Protein AF-A0A3B9X3R6-F1 (afdb_monomer_lite)

Sequence (115 aa):
ALGVSKVVLGFDLMKVLMPLYLLGIVLTVLSTEEFVNVGWDSAGVTTGPVTVPLVLAMGLGFGNALGSTEGFGILATASICPIVAVLSLGLYVQFRVRQEERRTAREFALEGEIT

pLDDT: mean 78.68, std 11.72, range [43.38, 91.0]

Radius of gyration: 20.92 Å; chains: 1; bounding box: 48×24×65 Å

Structure (mmCIF, N/CA/C/O backbone):
data_AF-A0A3B9X3R6-F1
#
_entry.id   AF-A0A3B9X3R6-F1
#
loop_
_atom_site.group_PDB
_atom_site.id
_atom_site.type_symbol
_atom_site.label_atom_id
_atom_site.label_alt_id
_atom_site.label_comp_id
_atom_site.label_asym_id
_atom_site.label_entity_id
_atom_site.label_seq_id
_atom_site.pdbx_PDB_ins_code
_atom_site.Cartn_x
_atom_site.Cartn_y
_atom_site.Cartn_z
_atom_site.occupancy
_atom_site.B_iso_or_equiv
_atom_site.auth_seq_id
_atom_site.auth_comp_id
_atom_site.auth_asym_id
_atom_site.auth_atom_id
_atom_site.pdbx_PDB_model_num
ATOM 1 N N . ALA A 1 1 ? -16.424 14.982 4.483 1.00 43.38 1 ALA A N 1
ATOM 2 C CA . ALA A 1 1 ? -17.854 14.732 4.773 1.00 43.38 1 ALA A CA 1
ATOM 3 C C . ALA A 1 1 ? -18.298 13.324 4.352 1.00 43.38 1 ALA A C 1
ATOM 5 O O . ALA A 1 1 ? -18.714 12.573 5.216 1.00 43.38 1 ALA A O 1
ATOM 6 N N . LEU A 1 2 ? -18.125 12.913 3.085 1.00 49.97 2 LEU A N 1
ATOM 7 C CA . LEU A 1 2 ? -18.597 11.610 2.568 1.00 49.97 2 LEU A CA 1
ATOM 8 C C . LEU A 1 2 ? -18.074 10.354 3.303 1.00 49.97 2 LEU A C 1
ATOM 10 O O . LEU A 1 2 ? -18.803 9.373 3.405 1.00 49.97 2 LEU A O 1
ATOM 14 N N . GLY A 1 3 ? -16.843 10.373 3.828 1.00 47.53 3 GLY A N 1
ATOM 15 C CA . GLY A 1 3 ? -16.240 9.210 4.498 1.00 47.53 3 GLY A CA 1
ATOM 16 C C . GLY A 1 3 ? -16.889 8.846 5.839 1.00 47.53 3 GLY A C 1
ATOM 17 O O . GLY A 1 3 ? -17.163 7.679 6.089 1.00 47.53 3 GLY A O 1
ATOM 18 N N . VAL A 1 4 ? -17.207 9.840 6.674 1.00 50.53 4 VAL A N 1
ATOM 19 C CA . VAL A 1 4 ? -17.820 9.623 8.001 1.00 50.53 4 VAL A CA 1
ATOM 20 C C . VAL A 1 4 ? -19.307 9.293 7.867 1.00 50.53 4 VAL A C 1
ATOM 22 O O . VAL A 1 4 ? -19.820 8.421 8.561 1.00 50.53 4 VAL A O 1
ATOM 25 N N . SER A 1 5 ? -19.991 9.917 6.903 1.00 52.47 5 SER A N 1
ATOM 26 C CA . SER A 1 5 ? -21.415 9.677 6.649 1.00 52.47 5 SER A CA 1
ATOM 27 C C . SER A 1 5 ? -21.721 8.250 6.174 1.00 52.47 5 SER A C 1
ATOM 29 O O . SER A 1 5 ? -22.846 7.792 6.343 1.00 52.47 5 SER A O 1
ATOM 31 N N . LYS A 1 6 ? -20.741 7.524 5.613 1.00 51.19 6 LYS A N 1
ATOM 32 C CA . LYS A 1 6 ? -20.927 6.140 5.140 1.00 51.19 6 LYS A CA 1
ATOM 33 C C . LYS A 1 6 ? -20.739 5.086 6.241 1.00 51.19 6 LYS A C 1
ATOM 35 O O . LYS A 1 6 ? -21.345 4.024 6.161 1.00 51.19 6 LYS A O 1
ATOM 40 N N . VAL A 1 7 ? -19.952 5.398 7.274 1.00 53.59 7 VAL A N 1
ATOM 41 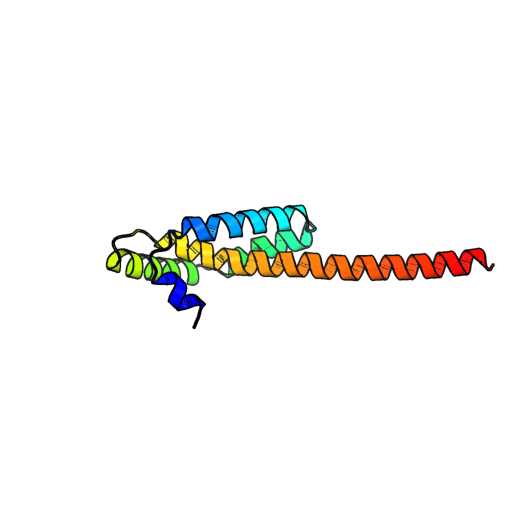C CA . VAL A 1 7 ? -19.683 4.521 8.434 1.00 53.59 7 VAL A CA 1
ATOM 42 C C . VAL A 1 7 ? -20.896 4.427 9.371 1.00 53.59 7 VAL A C 1
ATOM 44 O O . VAL A 1 7 ? -21.108 3.406 10.009 1.00 53.59 7 VAL A O 1
ATOM 47 N N . VAL A 1 8 ? -21.747 5.457 9.401 1.00 55.09 8 VAL A N 1
ATOM 48 C CA . VAL A 1 8 ? -22.922 5.535 10.293 1.00 55.09 8 VAL A CA 1
ATOM 49 C C . VAL A 1 8 ? -24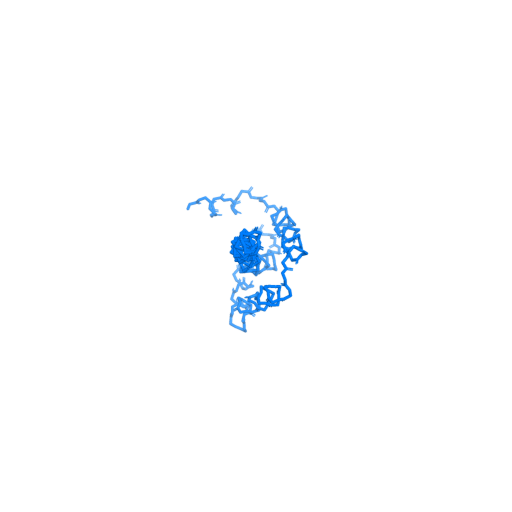.155 4.784 9.745 1.00 55.09 8 VAL A C 1
ATOM 51 O O . VAL A 1 8 ? -25.088 4.509 10.489 1.00 55.09 8 VAL A O 1
ATOM 54 N N . LEU A 1 9 ? -24.172 4.395 8.463 1.00 53.88 9 LEU A N 1
ATOM 55 C CA . LEU A 1 9 ? -25.357 3.831 7.788 1.00 53.88 9 LEU A CA 1
ATOM 56 C C . LEU A 1 9 ? -25.524 2.295 7.900 1.00 53.88 9 LEU A C 1
ATOM 58 O O . LEU A 1 9 ? -26.329 1.724 7.169 1.00 53.88 9 LEU A O 1
ATOM 62 N N . GLY A 1 10 ? -24.805 1.610 8.797 1.00 50.28 10 GLY A N 1
ATOM 63 C CA . GLY A 1 10 ? -24.997 0.165 9.027 1.00 50.28 10 GLY A CA 1
ATOM 64 C C . GLY A 1 10 ? -24.404 -0.733 7.935 1.00 50.28 10 GLY A C 1
ATOM 65 O O . GLY A 1 10 ? -24.981 -1.760 7.575 1.00 50.28 10 GLY A O 1
ATOM 66 N N . PHE A 1 11 ? -23.266 -0.334 7.364 1.00 56.16 11 PHE A N 1
ATOM 67 C CA . PHE A 1 11 ? -22.557 -1.157 6.390 1.00 56.16 11 PHE A CA 1
ATOM 68 C C . PHE A 1 11 ? -21.714 -2.213 7.106 1.00 56.16 11 PHE A C 1
ATOM 70 O O . PHE A 1 11 ? -20.819 -1.873 7.870 1.00 56.16 11 PHE A O 1
ATOM 77 N N . ASP A 1 12 ? -21.981 -3.483 6.808 1.00 67.06 12 ASP A N 1
ATOM 78 C CA . ASP A 1 12 ? -21.111 -4.596 7.179 1.00 67.06 12 ASP A CA 1
ATOM 79 C C . ASP A 1 12 ? -19.709 -4.331 6.615 1.00 67.06 12 ASP A C 1
ATOM 81 O O . ASP A 1 12 ? -19.520 -4.253 5.392 1.00 67.06 12 ASP A O 1
ATOM 85 N N . LEU A 1 13 ? -18.741 -4.121 7.506 1.00 67.62 13 LEU A N 1
ATOM 86 C CA . LEU A 1 13 ? -17.394 -3.701 7.147 1.00 67.62 13 LEU A CA 1
ATOM 87 C C . LEU A 1 13 ? -16.721 -4.702 6.195 1.00 67.62 13 LEU A C 1
ATOM 89 O O . LEU A 1 13 ? -15.922 -4.308 5.339 1.00 67.62 13 LEU A O 1
ATOM 93 N N . MET A 1 14 ? -17.127 -5.977 6.252 1.00 69.00 14 MET A N 1
ATOM 94 C CA . MET A 1 14 ? -16.665 -7.013 5.328 1.00 69.00 14 MET A CA 1
ATOM 95 C C . MET A 1 14 ? -17.009 -6.710 3.870 1.00 69.00 14 MET A C 1
ATOM 97 O O . MET A 1 14 ? -16.212 -7.017 2.985 1.00 69.00 14 MET A O 1
ATOM 101 N N . LYS A 1 15 ? -18.134 -6.039 3.591 1.00 75.56 15 LYS A N 1
ATOM 102 C CA . LYS A 1 15 ? -18.520 -5.655 2.219 1.00 75.56 15 LYS A CA 1
ATOM 103 C C . LYS A 1 15 ? -17.616 -4.577 1.626 1.00 75.56 15 LYS A C 1
ATOM 105 O O . LYS A 1 15 ? -17.564 -4.441 0.407 1.00 75.56 15 LYS A O 1
ATOM 110 N N . VAL A 1 16 ? -16.926 -3.806 2.465 1.00 76.31 16 VAL A N 1
ATOM 111 C CA . VAL A 1 16 ? -15.954 -2.787 2.037 1.00 76.31 16 VAL A CA 1
ATOM 112 C C . VAL A 1 16 ? -14.553 -3.384 1.964 1.00 76.31 16 VAL A C 1
ATOM 114 O O . VAL A 1 16 ? -13.830 -3.135 1.001 1.00 76.31 16 VAL A O 1
ATOM 117 N N . LEU A 1 17 ? -14.189 -4.214 2.942 1.00 78.06 17 LEU A N 1
ATOM 118 C CA . LEU A 1 17 ? -12.887 -4.870 2.984 1.00 78.06 17 LEU A CA 1
ATOM 119 C C . LEU A 1 17 ? -12.672 -5.835 1.815 1.00 78.06 17 LEU A C 1
ATOM 121 O O . LEU A 1 17 ? -11.625 -5.784 1.175 1.00 78.06 17 LEU A O 1
ATOM 125 N N . MET A 1 18 ? -13.661 -6.683 1.521 1.00 82.31 18 MET A N 1
ATOM 126 C CA . MET A 1 18 ? -13.590 -7.686 0.452 1.00 82.31 18 MET A CA 1
ATOM 127 C C . MET A 1 18 ? -13.125 -7.111 -0.897 1.00 82.31 18 MET A C 1
ATOM 129 O O . MET A 1 18 ? -12.108 -7.576 -1.413 1.00 82.31 18 MET A O 1
ATOM 133 N N . PRO A 1 19 ? -13.793 -6.096 -1.483 1.00 85.88 19 PRO A N 1
ATOM 134 C CA . PRO A 1 19 ? -13.369 -5.550 -2.771 1.00 85.88 19 PRO A CA 1
ATOM 135 C C . PRO A 1 19 ? -12.016 -4.830 -2.703 1.00 85.88 19 PRO A C 1
ATOM 137 O O . PRO A 1 19 ? -11.276 -4.858 -3.682 1.00 85.88 19 PRO A O 1
ATOM 140 N N . LEU A 1 20 ? -11.662 -4.215 -1.569 1.00 85.06 20 LEU A N 1
ATOM 141 C CA . LEU A 1 20 ? -10.373 -3.535 -1.398 1.00 85.06 20 LEU A CA 1
ATOM 142 C C . LEU A 1 20 ? -9.201 -4.520 -1.344 1.00 85.06 20 LEU A C 1
ATOM 144 O O . LEU A 1 20 ? -8.184 -4.294 -1.997 1.00 85.06 20 LEU A O 1
ATOM 148 N N . TYR A 1 21 ? -9.350 -5.630 -0.621 1.00 85.38 21 TYR A N 1
ATOM 149 C CA . TYR A 1 21 ? -8.341 -6.690 -0.594 1.00 85.38 21 TYR A CA 1
ATOM 150 C C . TYR A 1 21 ? -8.241 -7.412 -1.937 1.00 85.38 21 TYR A C 1
ATOM 152 O O . TYR A 1 21 ? -7.134 -7.685 -2.397 1.00 85.38 21 TYR A O 1
ATOM 160 N N . LEU A 1 22 ? -9.372 -7.655 -2.609 1.00 89.50 22 LEU A N 1
ATOM 161 C CA . LEU A 1 22 ? -9.373 -8.209 -3.964 1.00 89.50 22 LEU A CA 1
ATOM 162 C C . LEU A 1 22 ? -8.605 -7.295 -4.932 1.00 89.50 22 LEU A C 1
ATOM 164 O O . LEU A 1 22 ? -7.756 -7.767 -5.685 1.00 89.50 22 LEU A O 1
ATOM 168 N N . LEU A 1 23 ? -8.858 -5.983 -4.871 1.00 88.25 23 LEU A N 1
ATOM 169 C CA . LEU A 1 23 ? -8.125 -4.989 -5.652 1.00 88.25 23 LEU A CA 1
ATOM 170 C C . LEU A 1 23 ? -6.627 -5.013 -5.321 1.00 88.25 23 LEU A C 1
ATOM 172 O O . LEU A 1 23 ? -5.812 -5.017 -6.238 1.00 88.25 23 LEU A O 1
ATOM 176 N N . GLY A 1 24 ? -6.259 -5.080 -4.040 1.00 88.19 24 GLY A N 1
ATOM 177 C CA . GLY A 1 24 ? -4.863 -5.189 -3.607 1.00 88.19 24 GLY A CA 1
ATOM 178 C C . GLY A 1 24 ? -4.154 -6.419 -4.182 1.00 88.19 24 GLY A C 1
ATOM 179 O O . GLY A 1 24 ? -3.034 -6.302 -4.680 1.00 88.19 24 GLY A O 1
ATOM 180 N N . ILE A 1 25 ? -4.817 -7.580 -4.199 1.00 90.12 25 ILE A N 1
ATOM 181 C CA . ILE A 1 25 ? -4.283 -8.810 -4.808 1.00 90.12 25 ILE A CA 1
ATOM 182 C C . ILE A 1 25 ? -4.110 -8.636 -6.321 1.00 90.12 25 ILE A C 1
ATOM 184 O O . ILE A 1 25 ? -3.053 -8.961 -6.856 1.00 90.12 25 ILE A O 1
ATOM 188 N N . VAL A 1 26 ? -5.106 -8.079 -7.016 1.00 91.00 26 VAL A N 1
ATOM 189 C CA . VAL A 1 26 ? -5.011 -7.826 -8.464 1.00 91.00 26 VAL A CA 1
ATOM 190 C C . VAL A 1 26 ? -3.855 -6.874 -8.779 1.00 91.00 26 VAL A C 1
ATOM 192 O O . VAL A 1 26 ? -3.047 -7.161 -9.658 1.00 91.00 26 VAL A O 1
ATOM 195 N N . LEU A 1 27 ? -3.724 -5.773 -8.034 1.00 87.31 27 LEU A N 1
ATOM 196 C CA . LEU A 1 27 ? -2.624 -4.820 -8.203 1.00 87.31 27 LEU A CA 1
ATOM 197 C C . LEU A 1 27 ? -1.257 -5.443 -7.882 1.00 87.31 27 LEU A C 1
ATOM 199 O O . LEU A 1 27 ? -0.268 -5.087 -8.520 1.00 87.31 27 LEU A O 1
ATOM 203 N N . THR A 1 28 ? -1.210 -6.383 -6.933 1.00 89.69 28 THR A N 1
ATOM 204 C CA . THR A 1 28 ? 0.001 -7.140 -6.586 1.00 89.69 28 THR A CA 1
ATOM 205 C C . THR A 1 28 ? 0.455 -8.008 -7.757 1.00 89.69 28 THR A C 1
ATOM 207 O O . THR A 1 28 ? 1.618 -7.946 -8.132 1.00 89.69 28 THR A O 1
ATOM 210 N N . VAL A 1 29 ? -0.460 -8.755 -8.387 1.00 88.44 29 VAL A N 1
ATOM 211 C CA . VAL A 1 29 ? -0.142 -9.607 -9.552 1.00 88.44 29 VAL A CA 1
ATOM 212 C C . VAL A 1 29 ? 0.313 -8.782 -10.763 1.00 88.44 29 VAL A C 1
ATOM 214 O O . VAL A 1 29 ? 1.087 -9.266 -11.584 1.00 88.44 29 VAL A O 1
ATOM 217 N N . LEU A 1 30 ? -0.155 -7.537 -10.883 1.00 87.62 30 LEU A N 1
ATOM 218 C CA . LEU A 1 30 ? 0.224 -6.637 -11.975 1.00 87.62 30 LEU A CA 1
ATOM 219 C C . LEU A 1 30 ? 1.521 -5.849 -11.705 1.00 87.62 30 LEU A C 1
ATOM 221 O O . LEU A 1 30 ? 2.099 -5.313 -12.649 1.00 87.62 30 LEU A O 1
ATOM 225 N N . SER A 1 31 ? 1.962 -5.743 -10.448 1.00 88.75 31 SER A N 1
ATOM 226 C CA . SER A 1 31 ? 3.142 -4.961 -10.041 1.00 88.75 31 SER A CA 1
ATOM 227 C C . SER A 1 31 ? 4.435 -5.784 -10.059 1.00 88.75 31 SER A C 1
ATOM 229 O O . SER A 1 31 ? 4.414 -7.010 -10.047 1.00 88.75 31 SER A O 1
ATOM 231 N N . THR A 1 32 ? 5.591 -5.109 -10.070 1.00 87.38 32 THR A N 1
ATOM 232 C CA . THR A 1 32 ? 6.905 -5.758 -9.880 1.00 87.38 32 THR A CA 1
ATOM 233 C C . THR A 1 32 ? 7.180 -6.037 -8.410 1.00 87.38 32 THR A C 1
ATOM 235 O O . THR A 1 32 ? 6.661 -5.347 -7.532 1.00 87.38 32 THR A O 1
ATOM 238 N N . GLU A 1 33 ? 8.069 -7.001 -8.153 1.00 87.06 33 GLU A N 1
ATOM 239 C CA . GLU A 1 33 ? 8.483 -7.414 -6.806 1.00 87.06 33 GLU A CA 1
ATOM 240 C C . GLU A 1 33 ? 8.929 -6.245 -5.915 1.00 87.06 33 GLU A C 1
ATOM 242 O O . GLU A 1 33 ? 8.595 -6.224 -4.734 1.00 87.06 33 GLU A O 1
ATOM 247 N N . GLU A 1 34 ? 9.608 -5.234 -6.468 1.00 86.38 34 GLU A N 1
ATOM 248 C CA . GLU A 1 34 ? 10.006 -4.036 -5.716 1.00 86.38 34 GLU A CA 1
ATOM 249 C C . GLU A 1 34 ? 8.799 -3.287 -5.133 1.00 86.38 34 GLU A C 1
ATOM 251 O O . GLU A 1 34 ? 8.744 -3.032 -3.931 1.00 86.38 34 GLU A O 1
ATOM 256 N N . PHE A 1 35 ? 7.792 -2.975 -5.955 1.00 86.94 35 PHE A N 1
ATOM 257 C CA . PHE A 1 35 ? 6.603 -2.249 -5.496 1.00 86.94 35 PHE A CA 1
ATOM 258 C C . PHE A 1 35 ? 5.694 -3.107 -4.619 1.00 86.94 35 PHE A C 1
ATOM 260 O O . PHE A 1 35 ? 5.042 -2.577 -3.720 1.00 86.94 35 PHE A O 1
ATOM 267 N N . VAL A 1 36 ? 5.670 -4.421 -4.849 1.00 89.25 36 VAL A N 1
ATOM 268 C CA . VAL A 1 36 ? 4.967 -5.369 -3.980 1.00 89.25 36 VAL A CA 1
ATOM 269 C C . VAL A 1 36 ? 5.595 -5.368 -2.588 1.00 89.25 36 VAL A C 1
ATOM 271 O O . VAL A 1 36 ? 4.885 -5.134 -1.611 1.00 89.25 36 VAL A O 1
ATOM 274 N N . ASN A 1 37 ? 6.915 -5.535 -2.484 1.00 87.81 37 ASN A N 1
ATOM 275 C CA . ASN A 1 37 ? 7.611 -5.542 -1.196 1.00 87.81 37 ASN A CA 1
ATOM 276 C C . ASN A 1 37 ? 7.439 -4.218 -0.445 1.00 87.81 37 ASN A C 1
ATOM 278 O O . ASN A 1 37 ? 7.090 -4.231 0.732 1.00 87.81 37 ASN A O 1
ATOM 282 N N . VAL A 1 38 ? 7.588 -3.077 -1.127 1.00 87.38 38 VAL A N 1
ATOM 283 C CA . VAL A 1 38 ? 7.378 -1.757 -0.504 1.00 87.38 38 VAL A CA 1
ATOM 284 C C . VAL A 1 38 ? 5.916 -1.566 -0.086 1.00 87.38 38 VAL A C 1
ATOM 286 O O . VAL A 1 38 ? 5.641 -1.029 0.986 1.00 87.38 38 VAL A O 1
ATOM 289 N N . GLY A 1 39 ? 4.959 -2.018 -0.901 1.00 86.56 39 GLY A N 1
ATOM 290 C CA . GLY A 1 39 ? 3.534 -1.877 -0.610 1.00 86.56 39 GLY A CA 1
ATOM 291 C C . GLY A 1 39 ? 3.111 -2.653 0.630 1.00 86.56 39 GLY A C 1
ATOM 292 O O . GLY A 1 39 ? 2.457 -2.093 1.510 1.00 86.56 39 GLY A O 1
ATOM 293 N N . TRP A 1 40 ? 3.531 -3.911 0.746 1.00 86.38 40 TRP A N 1
ATOM 294 C CA . TRP A 1 40 ? 3.183 -4.749 1.894 1.00 86.38 40 TRP A CA 1
ATOM 295 C C . TRP A 1 40 ? 3.980 -4.403 3.160 1.00 86.38 40 TRP A C 1
ATOM 297 O O . TRP A 1 40 ? 3.413 -4.471 4.250 1.00 86.38 40 TRP A O 1
ATOM 307 N N . ASP A 1 41 ? 5.224 -3.932 3.043 1.00 86.69 41 ASP A N 1
ATOM 308 C CA . ASP A 1 41 ? 5.994 -3.413 4.186 1.00 86.69 41 ASP A CA 1
ATOM 309 C C . ASP A 1 41 ? 5.399 -2.095 4.724 1.00 86.69 41 ASP A C 1
ATOM 311 O O . ASP A 1 41 ? 5.286 -1.883 5.935 1.00 86.69 41 ASP A O 1
ATOM 315 N N . SER A 1 42 ? 4.875 -1.242 3.832 1.00 82.75 42 SER A N 1
ATOM 316 C CA . SER A 1 42 ? 4.211 0.013 4.221 1.00 82.75 42 SER A CA 1
ATOM 317 C C . SER A 1 42 ? 2.936 -0.195 5.051 1.00 82.75 42 SER A C 1
ATOM 319 O O . SER A 1 42 ? 2.576 0.662 5.864 1.00 82.75 42 SER A O 1
ATOM 321 N N . ALA A 1 43 ? 2.280 -1.353 4.916 1.00 79.50 43 ALA A N 1
ATOM 322 C CA . ALA A 1 43 ? 1.170 -1.736 5.785 1.00 79.50 43 ALA A CA 1
ATOM 323 C C . ALA A 1 43 ? 1.633 -1.864 7.246 1.00 79.50 43 ALA A C 1
ATOM 325 O O . ALA A 1 43 ? 0.958 -1.370 8.153 1.00 79.50 43 ALA A O 1
ATOM 326 N N . GLY A 1 44 ? 2.825 -2.435 7.456 1.00 69.62 44 GLY A N 1
ATOM 327 C CA . GLY A 1 44 ? 3.468 -2.594 8.761 1.00 69.62 44 GLY A CA 1
ATOM 328 C C . GLY A 1 44 ? 3.750 -1.264 9.465 1.00 69.62 44 GLY A C 1
ATOM 329 O O . GLY A 1 44 ? 3.562 -1.152 10.677 1.00 69.62 44 GLY A O 1
ATOM 330 N N . VAL A 1 45 ? 4.103 -0.222 8.702 1.00 70.94 45 VAL A N 1
ATOM 331 C CA . VAL A 1 45 ? 4.336 1.142 9.220 1.00 70.94 45 VAL A CA 1
ATOM 332 C C . VAL A 1 45 ? 3.057 1.744 9.812 1.00 70.94 45 VAL A C 1
ATOM 334 O O . VAL A 1 45 ? 3.100 2.446 10.825 1.00 70.94 45 VAL A O 1
ATOM 337 N N . THR A 1 46 ? 1.895 1.429 9.232 1.00 67.44 46 THR A N 1
ATOM 338 C CA . THR A 1 46 ? 0.598 1.865 9.780 1.00 67.44 46 THR A CA 1
ATOM 339 C C . THR A 1 46 ? 0.141 1.042 10.982 1.00 67.44 46 THR A C 1
ATOM 341 O O . THR A 1 46 ? -0.611 1.550 11.814 1.00 67.44 46 THR A O 1
ATOM 344 N N . THR A 1 47 ? 0.659 -0.178 11.141 1.00 73.12 47 THR A N 1
ATOM 345 C CA . THR A 1 47 ? 0.402 -1.076 12.276 1.00 73.12 47 THR A CA 1
ATOM 346 C C . THR A 1 47 ? 1.584 -1.123 13.246 1.00 73.12 47 THR A C 1
ATOM 348 O O . THR A 1 47 ? 2.000 -2.189 13.699 1.00 73.12 47 THR A O 1
ATOM 351 N N . GLY A 1 48 ? 2.134 0.042 13.583 1.00 76.19 48 GLY A N 1
ATOM 352 C CA . GLY A 1 48 ? 3.191 0.145 14.581 1.00 76.19 48 GLY A CA 1
ATOM 353 C C . GLY A 1 48 ? 2.732 -0.263 15.993 1.00 76.19 48 GLY A C 1
ATOM 354 O O . GLY A 1 48 ? 1.530 -0.296 16.283 1.00 76.19 48 GLY A O 1
ATOM 355 N N . PRO A 1 49 ? 3.681 -0.497 16.920 1.00 78.62 49 PRO A N 1
ATOM 356 C CA . PRO A 1 49 ? 3.394 -0.900 18.303 1.00 78.62 49 PRO A CA 1
ATOM 357 C C . PRO A 1 49 ? 2.532 0.108 19.082 1.00 78.62 49 PRO A C 1
ATOM 359 O O . PRO A 1 49 ? 1.934 -0.251 20.090 1.00 78.62 49 PRO A O 1
ATOM 362 N N . VAL A 1 50 ? 2.439 1.357 18.611 1.00 82.25 50 VAL A N 1
ATOM 363 C CA . VAL A 1 50 ? 1.582 2.408 19.186 1.00 82.25 50 VAL A CA 1
ATOM 364 C C . VAL A 1 50 ? 0.234 2.508 18.463 1.00 82.25 50 VAL A C 1
ATOM 366 O O . VAL A 1 50 ? -0.806 2.681 19.097 1.00 82.25 50 VAL A O 1
ATOM 369 N N . THR A 1 51 ? 0.228 2.385 17.136 1.00 82.06 51 THR A N 1
ATOM 370 C CA . THR A 1 51 ? -0.960 2.600 16.302 1.00 82.06 51 THR A CA 1
ATOM 371 C C . THR A 1 51 ? -1.951 1.443 16.395 1.00 82.06 51 THR A C 1
ATOM 373 O O . THR A 1 51 ? -3.155 1.683 16.419 1.00 82.06 51 THR A O 1
ATOM 376 N N . VAL A 1 52 ? -1.473 0.197 16.513 1.00 85.00 52 VAL A N 1
ATOM 377 C CA . VAL A 1 52 ? -2.349 -0.986 16.611 1.00 85.00 52 VAL A CA 1
ATOM 378 C C . VAL A 1 52 ? -3.201 -0.968 17.882 1.00 85.00 52 VAL A C 1
ATOM 380 O O . VAL A 1 52 ? -4.424 -1.061 17.750 1.00 85.00 52 VAL A O 1
ATOM 383 N N . PRO A 1 53 ? -2.637 -0.795 19.099 1.00 85.81 53 PRO A N 1
ATOM 384 C CA . PRO A 1 53 ? -3.449 -0.730 20.313 1.00 85.81 53 PRO A CA 1
ATOM 385 C C . PRO A 1 53 ? -4.430 0.440 20.295 1.00 85.81 53 PRO A C 1
ATOM 387 O O . PRO A 1 53 ? -5.564 0.284 20.736 1.00 85.81 53 PRO A O 1
ATOM 390 N N . LEU A 1 54 ? -4.023 1.593 19.751 1.00 85.25 54 LEU A N 1
ATOM 391 C CA . LEU A 1 54 ? -4.879 2.773 19.648 1.00 85.25 54 LEU A CA 1
ATOM 392 C C . LEU A 1 54 ? -6.088 2.521 18.736 1.00 85.25 54 LEU A C 1
ATOM 394 O O . LEU A 1 54 ? -7.224 2.739 19.151 1.00 85.25 54 LEU A O 1
ATOM 398 N N . VAL A 1 55 ? -5.859 2.027 17.515 1.00 82.62 55 VAL A N 1
ATOM 399 C CA . VAL A 1 55 ? -6.930 1.754 16.542 1.00 82.62 55 VAL A CA 1
ATOM 400 C C . VAL A 1 55 ? -7.847 0.633 17.032 1.00 82.62 55 VAL A C 1
ATOM 402 O O . VAL A 1 55 ? -9.068 0.749 16.911 1.00 82.62 55 VAL A O 1
ATOM 405 N N . LEU A 1 56 ? -7.291 -0.412 17.651 1.00 84.62 56 LEU A N 1
ATOM 406 C CA . LEU A 1 56 ? -8.084 -1.473 18.273 1.00 84.62 56 LEU A CA 1
ATOM 407 C C . LEU A 1 56 ? -8.915 -0.949 19.445 1.00 84.62 56 LEU A C 1
ATOM 409 O O . LEU A 1 56 ? -10.100 -1.260 19.509 1.00 84.62 56 LEU A O 1
ATOM 413 N N . ALA A 1 57 ? -8.346 -0.134 20.338 1.00 86.81 57 ALA A N 1
ATOM 414 C CA . ALA A 1 57 ? -9.078 0.461 21.458 1.00 86.81 57 ALA A CA 1
ATOM 415 C C . ALA A 1 57 ? -10.223 1.360 20.971 1.00 86.81 57 ALA A C 1
ATOM 417 O O . ALA A 1 57 ? -11.332 1.291 21.500 1.00 86.81 57 ALA A O 1
ATOM 418 N N . MET A 1 58 ? -9.988 2.149 19.919 1.00 81.31 58 MET A N 1
ATOM 419 C CA . MET A 1 58 ? -11.029 2.950 19.271 1.00 81.31 58 MET A CA 1
ATOM 420 C C . MET A 1 58 ? -12.120 2.067 18.653 1.00 81.31 58 MET A C 1
ATOM 422 O O . MET A 1 58 ? -13.305 2.324 18.854 1.00 81.31 58 MET A O 1
ATOM 426 N N . GLY A 1 59 ? -11.742 1.003 17.942 1.00 78.25 59 GLY A N 1
ATOM 427 C CA . GLY A 1 59 ? -12.702 0.102 17.310 1.00 78.25 59 GLY A CA 1
ATOM 428 C C . GLY A 1 59 ? -13.484 -0.772 18.295 1.00 78.25 59 GLY A C 1
ATOM 429 O O . GLY A 1 59 ? -14.666 -1.017 18.075 1.00 78.25 59 GLY A O 1
ATOM 430 N N . LEU A 1 60 ? -12.881 -1.167 19.420 1.00 80.19 60 LEU A N 1
ATOM 431 C CA . LEU A 1 60 ? -13.569 -1.791 20.557 1.00 80.19 60 LEU A CA 1
ATOM 432 C C . LEU A 1 60 ? -14.515 -0.803 21.251 1.00 80.19 60 LEU A C 1
ATOM 434 O O . LEU A 1 60 ? -15.629 -1.182 21.602 1.00 80.19 60 LEU A O 1
ATOM 438 N N . GLY A 1 61 ? -14.111 0.463 21.402 1.00 79.44 61 GLY A N 1
ATOM 439 C CA . GLY A 1 61 ? -14.952 1.520 21.967 1.00 79.44 61 GLY A CA 1
ATOM 440 C C . GLY A 1 61 ? -16.204 1.792 21.128 1.00 79.44 61 GLY A C 1
ATOM 441 O O . GLY A 1 61 ? -17.313 1.812 21.662 1.00 79.44 61 GLY A O 1
ATOM 442 N N . PHE A 1 62 ? -16.048 1.929 19.808 1.00 71.81 62 PHE A N 1
ATOM 443 C CA . PHE A 1 62 ? -17.182 2.077 18.890 1.00 71.81 62 PHE A CA 1
ATOM 444 C C . PHE A 1 62 ? -18.012 0.800 18.778 1.00 71.81 62 PHE A C 1
ATOM 446 O O . PHE A 1 62 ? -19.239 0.864 18.770 1.00 71.81 62 PHE A O 1
ATOM 453 N N . GLY A 1 63 ? -17.353 -0.356 18.753 1.00 72.00 63 GLY A N 1
ATOM 454 C CA . GLY A 1 63 ? -18.011 -1.650 18.713 1.00 72.00 63 GLY A CA 1
ATOM 455 C C . GLY A 1 63 ? -18.911 -1.910 19.922 1.00 72.00 63 GLY A C 1
ATOM 456 O O . GLY A 1 63 ? -20.059 -2.317 19.765 1.00 72.00 63 GLY A O 1
ATOM 457 N N . ASN A 1 64 ? -18.445 -1.571 21.126 1.00 71.50 64 ASN A N 1
ATOM 458 C CA . ASN A 1 64 ? -19.236 -1.679 22.352 1.00 71.50 64 ASN A CA 1
ATOM 459 C C . ASN A 1 64 ? -20.433 -0.709 22.371 1.00 71.50 64 ASN A C 1
ATOM 461 O O . ASN A 1 64 ? -21.491 -1.050 22.891 1.00 71.50 64 ASN A O 1
ATOM 465 N N . ALA A 1 65 ? -20.299 0.478 21.770 1.00 67.50 65 ALA A N 1
ATOM 466 C CA . ALA A 1 65 ? -21.399 1.438 21.642 1.00 67.50 65 ALA A CA 1
ATOM 467 C C . ALA A 1 65 ? -22.465 1.009 20.611 1.00 67.50 65 ALA A C 1
ATOM 469 O O . ALA A 1 65 ? -23.617 1.427 20.713 1.00 67.50 65 ALA A O 1
ATOM 470 N N . LEU A 1 66 ? -22.083 0.187 19.628 1.00 65.12 66 LEU A N 1
ATOM 471 C CA . LEU A 1 66 ? -22.937 -0.267 18.523 1.00 65.12 66 LEU A CA 1
ATOM 472 C C . LEU A 1 66 ? -23.356 -1.747 18.633 1.00 65.12 66 LEU A C 1
ATOM 474 O O . LEU A 1 66 ? -24.123 -2.222 17.801 1.00 65.12 66 LEU A O 1
ATOM 478 N N . GLY A 1 67 ? -22.872 -2.477 19.644 1.00 61.28 67 GLY A N 1
ATOM 479 C CA . GLY A 1 67 ? -23.151 -3.904 19.847 1.00 61.28 67 GLY A CA 1
ATOM 480 C C . GLY A 1 67 ? -22.455 -4.855 18.860 1.00 61.28 67 GLY A C 1
ATOM 481 O O . GLY A 1 67 ? -22.917 -5.981 18.699 1.00 61.28 67 GLY A O 1
ATOM 482 N N . SER A 1 68 ? -21.369 -4.430 18.199 1.00 62.81 68 SER A N 1
ATOM 483 C CA . SER A 1 68 ? -20.623 -5.219 17.198 1.00 62.81 68 SER A CA 1
ATOM 484 C C . SER A 1 68 ? -19.117 -5.244 17.489 1.00 62.81 68 SER A C 1
ATOM 486 O O . SER A 1 68 ? -18.553 -4.270 17.972 1.00 62.81 68 SER A O 1
ATOM 488 N N . THR A 1 69 ? -18.409 -6.331 17.184 1.00 62.88 69 THR A N 1
ATOM 489 C CA . THR A 1 69 ? -16.947 -6.423 17.364 1.00 62.88 69 THR A CA 1
ATOM 490 C C . THR A 1 69 ? -16.193 -5.886 16.136 1.00 62.88 69 THR A C 1
ATOM 492 O O . THR A 1 69 ? -15.635 -6.656 15.359 1.00 62.88 69 THR A O 1
ATOM 495 N N . GLU A 1 70 ? -16.152 -4.561 15.958 1.00 70.50 70 GLU A N 1
ATOM 496 C CA . GLU A 1 70 ? -15.589 -3.888 14.760 1.00 70.50 70 GLU A CA 1
ATOM 497 C C . GLU A 1 70 ? -14.067 -3.608 14.812 1.00 70.50 70 GLU A C 1
ATOM 499 O O . GLU A 1 70 ? -13.484 -3.094 13.855 1.00 70.50 70 GLU A O 1
ATOM 504 N N . GLY A 1 71 ? -13.386 -3.938 15.918 1.00 68.31 71 GLY A N 1
ATOM 505 C CA . GLY A 1 71 ? -11.986 -3.548 16.163 1.00 68.31 71 GLY A CA 1
ATOM 506 C C . GLY A 1 71 ? -10.990 -3.992 15.087 1.00 68.31 71 GLY A C 1
ATOM 507 O O . GLY A 1 71 ? -10.214 -3.183 14.577 1.00 68.31 71 GLY A O 1
ATOM 508 N N . PHE A 1 72 ? -11.038 -5.266 14.698 1.00 73.94 72 PHE A N 1
ATOM 509 C CA . PHE A 1 72 ? -10.156 -5.815 13.661 1.00 73.94 72 PHE A CA 1
ATOM 510 C C . PHE A 1 72 ? -10.469 -5.280 12.269 1.00 73.94 72 PHE A C 1
ATOM 512 O O . PHE A 1 72 ? -9.574 -5.114 11.445 1.00 73.94 72 PHE A O 1
ATOM 519 N N . GLY A 1 73 ? -11.741 -4.994 12.018 1.00 77.00 73 GLY A N 1
ATOM 520 C CA . GLY A 1 73 ? -12.182 -4.458 10.753 1.00 77.00 73 GLY A CA 1
ATOM 521 C C . GLY A 1 73 ? -11.581 -3.079 10.488 1.00 77.00 73 GLY A C 1
ATOM 522 O O . GLY A 1 73 ? -10.965 -2.872 9.448 1.00 77.00 73 GLY A O 1
ATOM 523 N N . ILE A 1 74 ? -11.689 -2.170 11.462 1.00 75.88 74 ILE A N 1
ATOM 524 C CA . ILE A 1 74 ? -11.139 -0.807 11.376 1.00 75.88 74 ILE A CA 1
ATOM 525 C C . ILE A 1 74 ? -9.612 -0.837 11.232 1.00 75.88 74 ILE A C 1
ATOM 527 O O . ILE A 1 74 ? -9.049 -0.068 10.450 1.00 75.88 74 ILE A O 1
ATOM 531 N N . LEU A 1 75 ? -8.945 -1.749 11.947 1.00 77.31 75 LEU A N 1
ATOM 532 C CA . LEU A 1 75 ? -7.507 -1.972 11.800 1.00 77.31 75 LEU A CA 1
ATOM 533 C C . LEU A 1 75 ? -7.149 -2.359 10.359 1.00 77.31 75 LEU A C 1
ATOM 535 O O . LEU A 1 75 ? -6.243 -1.783 9.762 1.00 77.31 75 LEU A O 1
ATOM 539 N N . ALA A 1 76 ? -7.894 -3.289 9.770 1.00 80.31 76 ALA A N 1
ATOM 540 C CA . ALA A 1 76 ? -7.626 -3.762 8.423 1.00 80.31 76 ALA A CA 1
ATOM 541 C C . ALA A 1 76 ? -7.933 -2.710 7.337 1.00 80.31 76 ALA A C 1
ATOM 543 O O . ALA A 1 76 ? -7.232 -2.666 6.322 1.00 80.31 76 ALA A O 1
ATOM 544 N N . THR A 1 77 ? -8.908 -1.815 7.547 1.00 77.75 77 THR A N 1
ATOM 545 C CA . THR A 1 77 ? -9.118 -0.649 6.669 1.00 77.75 77 THR A CA 1
ATOM 546 C C . THR A 1 77 ? -7.992 0.379 6.778 1.00 77.75 77 THR A C 1
ATOM 548 O O . THR A 1 77 ? -7.696 1.054 5.792 1.00 77.75 77 THR A O 1
ATOM 551 N N . ALA A 1 78 ? -7.342 0.502 7.939 1.00 81.69 78 ALA A N 1
ATOM 552 C CA . ALA A 1 78 ? -6.178 1.374 8.093 1.00 81.69 78 ALA A CA 1
ATOM 553 C C . ALA A 1 78 ? -4.966 0.853 7.296 1.00 81.69 78 ALA A C 1
ATOM 555 O O . ALA A 1 78 ? -4.269 1.644 6.662 1.00 81.69 78 ALA A O 1
ATOM 556 N N . SER A 1 79 ? -4.763 -0.469 7.256 1.00 81.56 79 SER A N 1
ATOM 557 C CA . SER A 1 79 ? -3.639 -1.102 6.548 1.00 81.56 79 SER A CA 1
ATOM 558 C C . SER A 1 79 ? -3.795 -1.166 5.026 1.00 81.56 79 SER A C 1
ATOM 560 O O . SER A 1 79 ? -2.795 -1.139 4.315 1.00 81.56 79 SER A O 1
ATOM 562 N N . ILE A 1 80 ? -5.018 -1.241 4.488 1.00 84.06 80 ILE A N 1
ATOM 563 C CA . ILE A 1 80 ? -5.221 -1.409 3.035 1.00 84.06 80 ILE A CA 1
ATOM 564 C C . ILE A 1 80 ? -4.964 -0.123 2.228 1.00 84.06 80 ILE A C 1
ATOM 566 O O . ILE A 1 80 ? -4.562 -0.190 1.068 1.00 84.06 80 ILE A O 1
ATOM 570 N N . CYS A 1 81 ? -5.143 1.052 2.840 1.00 83.81 81 CYS A N 1
ATOM 571 C CA . CYS A 1 81 ? -4.875 2.351 2.214 1.00 83.81 81 CYS A CA 1
ATOM 572 C C . CYS A 1 81 ? -3.425 2.519 1.711 1.00 83.81 81 CYS A C 1
ATOM 574 O O . CYS A 1 81 ? -3.259 2.816 0.525 1.00 83.81 81 CYS A O 1
ATOM 576 N N . PRO A 1 82 ? -2.376 2.340 2.542 1.00 85.25 82 PRO A N 1
ATOM 577 C CA . PRO A 1 82 ? -0.992 2.460 2.079 1.00 85.25 82 PRO A CA 1
ATOM 578 C C . PRO A 1 82 ? -0.629 1.391 1.037 1.00 85.25 82 PRO A C 1
ATOM 580 O O . PRO A 1 82 ? 0.003 1.730 0.039 1.00 85.25 82 PRO A O 1
ATOM 583 N N . ILE A 1 83 ? -1.117 0.150 1.184 1.00 87.69 83 ILE A N 1
ATOM 584 C CA . ILE A 1 83 ? -0.884 -0.935 0.211 1.00 87.69 83 ILE A CA 1
ATOM 585 C C . ILE A 1 83 ? -1.378 -0.524 -1.180 1.00 87.69 83 ILE A C 1
ATOM 587 O O . ILE A 1 83 ? -0.626 -0.552 -2.155 1.00 87.69 83 ILE A O 1
ATOM 591 N N . VAL A 1 84 ? -2.644 -0.106 -1.280 1.00 87.19 84 VAL A N 1
ATOM 592 C CA . VAL A 1 84 ? -3.247 0.284 -2.562 1.00 87.19 84 VAL A CA 1
ATOM 593 C C . VAL A 1 84 ? -2.560 1.523 -3.138 1.00 87.19 84 VAL A C 1
ATOM 595 O O . VAL A 1 84 ? -2.344 1.581 -4.350 1.00 87.19 84 VAL A O 1
ATOM 598 N N . ALA A 1 85 ? -2.184 2.494 -2.299 1.00 88.31 85 ALA A N 1
ATOM 599 C CA . ALA A 1 85 ? -1.480 3.697 -2.740 1.00 88.31 85 ALA A CA 1
ATOM 600 C C . ALA A 1 85 ? -0.114 3.370 -3.368 1.00 88.31 85 ALA A C 1
ATOM 602 O O . ALA A 1 85 ? 0.183 3.850 -4.464 1.00 88.31 8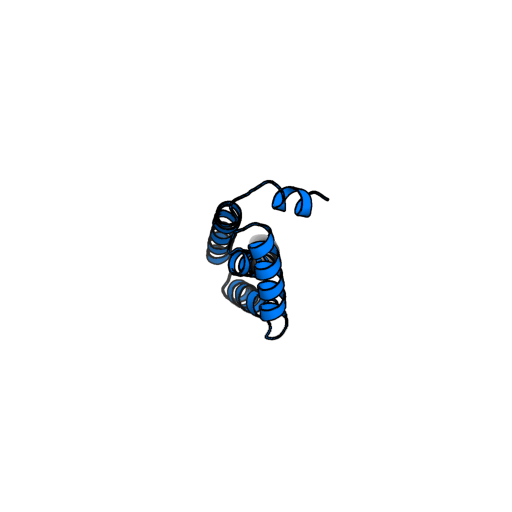5 ALA A O 1
ATOM 603 N N . VAL A 1 86 ? 0.685 2.519 -2.717 1.00 89.38 86 VAL A N 1
ATOM 604 C CA . VAL A 1 86 ? 2.014 2.131 -3.210 1.00 89.38 86 VAL A CA 1
ATOM 605 C C . VAL A 1 86 ? 1.916 1.282 -4.474 1.00 89.38 86 VAL A C 1
ATOM 607 O O . VAL A 1 86 ? 2.609 1.576 -5.445 1.00 89.38 86 VAL A O 1
ATOM 610 N N . LEU A 1 87 ? 1.031 0.280 -4.515 1.00 88.69 87 LEU A N 1
ATOM 611 C CA . LEU A 1 87 ? 0.866 -0.562 -5.707 1.00 88.69 87 LEU A CA 1
ATOM 612 C C . LEU A 1 87 ? 0.36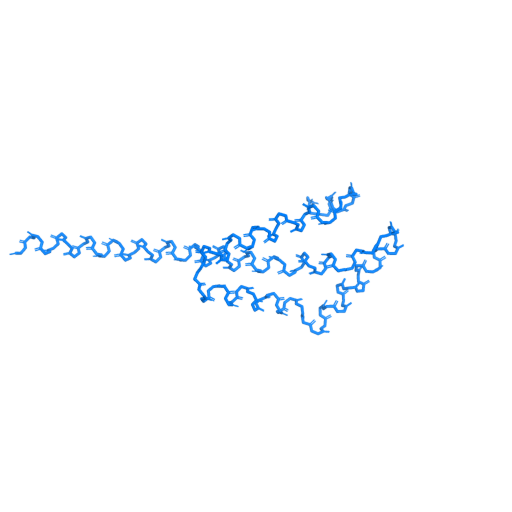1 0.243 -6.916 1.00 88.69 87 LEU A C 1
ATOM 614 O O . LEU A 1 87 ? 0.835 0.059 -8.037 1.00 88.69 87 LEU A O 1
ATOM 618 N N . SER A 1 88 ? -0.563 1.184 -6.694 1.00 88.25 88 SER A N 1
ATOM 619 C CA . SER A 1 88 ? -1.049 2.077 -7.758 1.00 88.25 88 SER A CA 1
ATOM 620 C C . SER A 1 88 ? 0.065 2.979 -8.292 1.00 88.25 88 SER A C 1
ATOM 622 O O . SER A 1 88 ? 0.189 3.162 -9.505 1.00 88.25 88 SER A O 1
ATOM 624 N N . LEU A 1 89 ? 0.900 3.522 -7.399 1.00 88.69 89 LEU A N 1
ATOM 625 C CA . LEU A 1 89 ? 2.068 4.311 -7.782 1.00 88.69 89 LEU A CA 1
ATOM 626 C C . LEU A 1 89 ? 3.088 3.461 -8.549 1.00 88.69 89 LEU A C 1
ATOM 628 O O . LEU A 1 89 ? 3.604 3.912 -9.570 1.00 88.69 89 LEU A O 1
ATOM 632 N N . GLY A 1 90 ? 3.330 2.228 -8.103 1.00 87.50 90 GLY A N 1
ATOM 633 C CA . GLY A 1 90 ? 4.245 1.294 -8.751 1.00 87.50 90 GLY A CA 1
ATOM 634 C C . GLY A 1 90 ? 3.855 0.979 -10.188 1.00 87.50 90 GLY A C 1
ATOM 635 O O . GLY A 1 90 ? 4.679 1.085 -11.099 1.00 87.50 90 GLY A O 1
ATOM 636 N N . LEU A 1 91 ? 2.569 0.704 -10.418 1.00 87.81 91 LEU A N 1
ATOM 637 C CA . LEU A 1 91 ? 2.034 0.543 -11.769 1.00 87.81 91 LEU A CA 1
ATOM 638 C C . LEU A 1 91 ? 2.206 1.812 -12.602 1.00 87.81 91 LEU A C 1
ATOM 640 O O . LEU A 1 91 ? 2.683 1.741 -13.734 1.00 87.81 91 LEU A O 1
ATOM 644 N N . TYR A 1 92 ? 1.859 2.979 -12.054 1.00 90.06 92 TYR A N 1
ATOM 645 C CA . TYR A 1 92 ? 2.000 4.246 -12.772 1.00 90.06 92 TYR A CA 1
ATOM 646 C C . TYR A 1 92 ? 3.452 4.509 -13.205 1.00 90.06 92 TYR A C 1
ATOM 648 O O . TYR A 1 92 ? 3.694 4.870 -14.359 1.00 90.06 92 TYR A O 1
ATOM 656 N N . VAL A 1 93 ? 4.419 4.279 -12.314 1.00 88.56 93 VAL A N 1
ATOM 657 C CA . VAL A 1 93 ? 5.849 4.440 -12.610 1.00 88.56 93 VAL A CA 1
ATOM 658 C C . VAL A 1 93 ? 6.304 3.442 -13.675 1.00 88.56 93 VAL A C 1
ATOM 660 O O . VAL A 1 93 ? 6.925 3.858 -14.653 1.00 88.56 93 VAL A O 1
ATOM 663 N N . GLN A 1 94 ? 5.934 2.162 -13.574 1.00 86.44 94 GLN A N 1
ATOM 664 C CA . GLN A 1 94 ? 6.261 1.177 -14.614 1.00 86.44 94 GLN A CA 1
ATOM 665 C C . GLN A 1 94 ? 5.722 1.560 -15.991 1.00 86.44 94 GLN A C 1
ATOM 667 O O . GLN A 1 94 ? 6.421 1.413 -16.996 1.00 86.44 94 GLN A O 1
ATOM 672 N N . PHE A 1 95 ? 4.479 2.047 -16.057 1.00 86.50 95 PHE A N 1
ATOM 673 C CA . PHE A 1 95 ? 3.888 2.486 -17.319 1.00 86.50 95 PHE A CA 1
ATOM 674 C C . PHE A 1 95 ? 4.668 3.649 -17.934 1.00 86.50 95 PHE A C 1
ATOM 676 O O . PHE A 1 95 ? 4.821 3.686 -19.155 1.00 86.50 95 PHE A O 1
ATOM 683 N N . ARG A 1 96 ? 5.184 4.572 -17.112 1.00 87.81 96 ARG A N 1
ATOM 684 C CA . ARG A 1 96 ? 6.030 5.681 -17.573 1.00 87.81 96 ARG A CA 1
ATOM 685 C C . ARG A 1 96 ? 7.376 5.189 -18.097 1.00 87.81 96 ARG A C 1
ATOM 687 O O . ARG A 1 96 ? 7.697 5.475 -19.247 1.00 87.81 96 ARG A O 1
ATOM 694 N N . VAL A 1 97 ? 8.092 4.387 -17.308 1.00 88.00 97 VAL A N 1
ATOM 695 C CA . VAL A 1 97 ? 9.420 3.858 -17.672 1.00 88.00 97 VAL A CA 1
ATOM 696 C C . VAL A 1 97 ? 9.351 3.045 -18.968 1.00 88.00 97 VAL A C 1
ATOM 698 O O . VAL A 1 97 ? 10.105 3.294 -19.906 1.00 88.00 97 VAL A O 1
ATOM 701 N N . ARG A 1 98 ? 8.360 2.152 -19.096 1.00 85.69 98 ARG A N 1
ATOM 702 C CA . ARG A 1 98 ? 8.167 1.342 -20.309 1.00 85.69 98 ARG A CA 1
ATOM 703 C C . ARG A 1 98 ? 7.891 2.185 -21.559 1.00 85.69 98 ARG A C 1
ATOM 705 O O . ARG A 1 98 ? 8.192 1.742 -22.668 1.00 85.69 98 ARG A O 1
ATOM 712 N N . GLN A 1 99 ? 7.268 3.358 -21.430 1.00 87.12 99 GLN A N 1
ATOM 713 C CA . GLN A 1 99 ? 7.051 4.239 -22.582 1.00 87.12 99 GLN A CA 1
ATOM 714 C C . GLN A 1 99 ? 8.327 4.954 -23.014 1.00 87.12 99 GLN A C 1
ATOM 716 O O . GLN A 1 99 ? 8.551 5.085 -24.217 1.00 87.12 99 GLN A O 1
ATOM 721 N N . GLU A 1 100 ? 9.154 5.375 -22.060 1.00 87.81 100 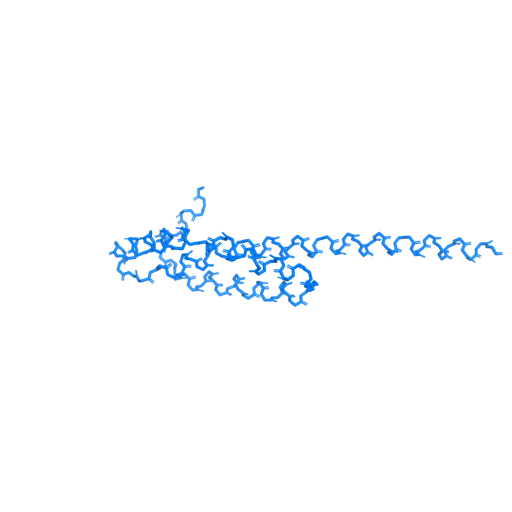GLU A N 1
ATOM 722 C CA . GLU A 1 100 ? 10.443 6.004 -22.349 1.00 87.81 100 GLU A CA 1
ATOM 723 C C . GLU A 1 100 ? 11.381 5.022 -23.056 1.00 87.81 100 GLU A C 1
ATOM 725 O O . GLU A 1 100 ? 11.862 5.331 -24.143 1.00 87.81 100 GLU A O 1
ATOM 730 N N . GLU A 1 101 ? 11.519 3.793 -22.548 1.00 87.69 101 GLU A N 1
ATOM 731 C CA . GLU A 1 101 ? 12.322 2.743 -23.200 1.00 87.69 101 GLU A CA 1
ATOM 732 C C . GLU A 1 101 ? 11.861 2.458 -24.635 1.00 87.69 101 GLU A C 1
ATOM 734 O O . GLU A 1 101 ? 12.672 2.356 -25.556 1.00 87.69 101 GLU A O 1
ATOM 739 N N . ARG A 1 102 ? 10.542 2.367 -24.855 1.00 86.81 102 ARG A N 1
ATOM 740 C CA . ARG A 1 102 ? 9.967 2.146 -26.193 1.00 86.81 102 ARG A CA 1
ATOM 741 C C . ARG A 1 102 ? 10.230 3.305 -27.144 1.00 86.81 102 ARG A C 1
ATOM 743 O O . ARG A 1 102 ? 10.334 3.074 -28.347 1.00 86.81 102 ARG A O 1
ATOM 750 N N . ARG A 1 103 ? 10.277 4.536 -26.636 1.00 88.38 103 ARG A N 1
ATOM 751 C CA . ARG A 1 103 ? 10.551 5.726 -27.442 1.00 88.38 103 ARG A CA 1
ATOM 752 C C . ARG A 1 103 ? 12.015 5.753 -27.863 1.00 88.38 103 ARG A C 1
ATOM 754 O O . ARG A 1 103 ? 12.282 5.833 -29.055 1.00 88.38 103 ARG A O 1
ATOM 761 N N . THR A 1 104 ? 12.917 5.558 -26.908 1.00 89.56 104 THR A N 1
ATOM 762 C CA . THR A 1 104 ? 14.358 5.478 -27.151 1.00 89.56 104 THR A CA 1
ATOM 763 C C . THR A 1 104 ? 14.701 4.343 -28.124 1.00 89.56 104 THR A C 1
ATOM 765 O O . THR A 1 104 ? 15.425 4.552 -29.090 1.00 89.56 104 THR A O 1
ATOM 768 N N . ALA A 1 105 ? 14.111 3.153 -27.954 1.00 86.62 105 ALA A N 1
ATOM 769 C CA . ALA A 1 105 ? 14.323 2.028 -28.871 1.00 86.62 105 ALA A CA 1
ATOM 770 C C . ALA A 1 105 ? 13.816 2.303 -30.300 1.00 86.62 105 ALA A C 1
ATOM 772 O O . ALA A 1 105 ? 14.429 1.856 -31.266 1.00 86.62 105 ALA A O 1
ATOM 773 N N . ARG A 1 106 ? 12.706 3.041 -30.449 1.00 87.25 106 ARG A N 1
ATOM 774 C CA . ARG A 1 106 ? 12.205 3.468 -31.766 1.00 87.25 106 ARG A CA 1
ATOM 775 C C . ARG A 1 106 ? 13.121 4.495 -32.423 1.00 87.25 106 ARG A C 1
ATOM 777 O O . ARG A 1 106 ? 13.316 4.410 -33.627 1.00 87.25 106 ARG A O 1
ATOM 784 N N . GLU A 1 107 ? 13.662 5.436 -31.653 1.00 86.88 107 GLU A N 1
ATOM 785 C CA . GLU A 1 107 ? 14.612 6.437 -32.154 1.00 86.88 107 GLU A CA 1
ATOM 786 C C . GLU A 1 107 ? 15.891 5.758 -32.673 1.00 86.88 107 GLU A C 1
ATOM 788 O O . GLU A 1 107 ? 16.272 5.994 -33.817 1.00 86.88 107 GLU A O 1
ATOM 793 N N . PHE A 1 108 ? 16.452 4.800 -31.926 1.00 83.69 108 PHE A N 1
ATOM 794 C CA . PHE A 1 108 ? 17.598 4.006 -32.389 1.00 83.69 108 PHE A CA 1
ATOM 795 C C . PHE A 1 108 ? 17.298 3.135 -33.619 1.00 83.69 108 PHE A C 1
ATOM 797 O O . PHE A 1 108 ? 18.149 3.002 -34.496 1.00 83.69 108 PHE A O 1
ATOM 804 N N . ALA A 1 109 ? 16.106 2.532 -33.702 1.00 86.31 109 ALA A N 1
ATOM 805 C CA . ALA A 1 109 ? 15.715 1.739 -34.870 1.00 86.31 109 ALA A CA 1
ATOM 806 C C . ALA A 1 109 ? 15.612 2.601 -36.139 1.00 86.31 109 ALA A C 1
ATOM 808 O O . ALA A 1 109 ? 16.034 2.167 -37.205 1.00 86.31 109 ALA A O 1
ATOM 809 N N . LEU A 1 110 ? 15.101 3.830 -36.009 1.00 86.12 110 LEU A N 1
ATOM 810 C CA . LEU A 1 110 ? 15.023 4.784 -37.114 1.00 86.12 110 LEU A CA 1
ATOM 811 C C . LEU A 1 110 ? 16.411 5.282 -37.538 1.00 86.12 110 LEU A C 1
ATOM 813 O O . LEU A 1 110 ? 16.666 5.377 -38.731 1.00 86.12 110 LEU A O 1
ATOM 817 N N . GLU A 1 111 ? 17.319 5.572 -36.600 1.00 84.31 111 GLU A N 1
ATOM 818 C CA . GLU A 1 111 ? 18.695 5.972 -36.943 1.00 84.31 111 GLU A CA 1
ATOM 819 C C . GLU A 1 111 ? 19.479 4.848 -37.632 1.00 84.31 111 GLU A C 1
ATOM 821 O O . GLU A 1 111 ? 20.195 5.114 -38.596 1.00 84.31 111 GLU A O 1
ATOM 826 N N . GLY A 1 112 ? 19.310 3.597 -37.191 1.00 76.19 112 GLY A N 1
ATOM 827 C CA . GLY A 1 112 ? 19.991 2.438 -37.778 1.00 76.19 112 GLY A CA 1
ATOM 828 C C . GLY A 1 112 ? 19.494 2.031 -39.170 1.00 76.19 112 GLY A C 1
ATOM 829 O O . GLY A 1 112 ? 20.232 1.376 -39.897 1.00 76.19 112 GLY A O 1
ATOM 830 N N . GLU A 1 113 ? 18.274 2.410 -39.565 1.00 71.38 113 GLU A N 1
ATOM 831 C CA . GLU A 1 113 ? 17.770 2.211 -40.936 1.00 71.38 113 GLU A CA 1
ATOM 832 C C . GLU A 1 113 ? 18.269 3.285 -41.924 1.00 71.38 113 GLU A C 1
ATOM 834 O O . GLU A 1 113 ? 18.175 3.090 -43.137 1.00 71.38 113 GLU A O 1
ATOM 839 N N . ILE A 1 114 ? 18.779 4.422 -41.431 1.00 65.88 114 ILE A N 1
ATOM 840 C CA . ILE A 1 114 ? 19.218 5.564 -42.258 1.00 65.88 114 ILE A CA 1
ATOM 841 C C . ILE A 1 114 ? 20.727 5.495 -42.585 1.00 65.88 114 ILE A C 1
ATOM 843 O O . ILE A 1 114 ? 21.173 6.144 -43.535 1.00 65.88 114 ILE A O 1
ATOM 847 N N . THR A 1 115 ? 21.506 4.709 -41.832 1.00 58.12 115 THR A N 1
ATOM 848 C CA . THR A 1 115 ? 22.951 4.464 -42.032 1.00 58.12 115 THR A CA 1
ATOM 849 C C . THR A 1 115 ? 23.233 3.205 -42.835 1.00 58.12 115 THR A C 1
ATOM 851 O O . THR A 1 115 ? 24.114 3.263 -43.722 1.00 58.12 115 THR A O 1
#

Secondary structure (DSSP, 8-state):
-HHHHHHTT---THHHHHHHHHHHHHHHHHS-HHHHHHHHHHHHHHT-TTHHHHHHHHHHHHHHHHTS--HHHHHHHHHHHHHHHHHHHHHHHHHHHHHHHHHHHHHHHHHHHH-

Foldseek 3Di:
DVVVVVVPPPDDLCVVLVVLVVLLVVLLVVFDPVLQVVLQVVLVVCCDPVNLVVQLVVQCVVCVVVVHNCSVSSSSVSSSVSNNVSSVVRNVVVVVVVVVVVVV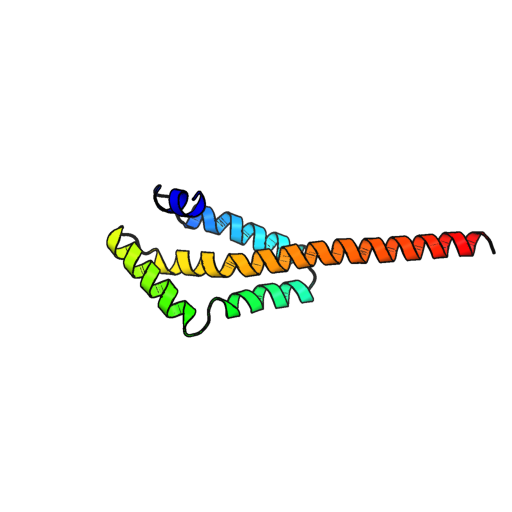VVVVVVVVVVD